Protein AF-A0A519S9H9-F1 (afdb_monomer_lite)

Structure (mmCIF, N/CA/C/O backbone):
data_AF-A0A519S9H9-F1
#
_entry.id   AF-A0A519S9H9-F1
#
loop_
_atom_site.group_PDB
_atom_site.id
_atom_site.type_symbol
_atom_site.label_atom_id
_atom_site.label_alt_id
_atom_site.label_comp_id
_atom_site.label_asym_id
_atom_site.label_entity_id
_atom_site.label_seq_id
_atom_site.pdbx_PDB_ins_code
_atom_site.Cartn_x
_atom_site.Cartn_y
_atom_site.Cartn_z
_atom_site.occupancy
_atom_site.B_iso_or_equiv
_atom_site.auth_seq_id
_atom_site.auth_comp_id
_atom_site.auth_asym_id
_atom_site.auth_atom_id
_atom_site.pdbx_PDB_model_num
ATOM 1 N N . MET A 1 1 ? -8.363 8.448 25.752 1.00 61.38 1 MET A N 1
ATOM 2 C CA . MET A 1 1 ? -7.656 8.092 24.509 1.00 61.38 1 MET A CA 1
ATOM 3 C C . MET A 1 1 ? -7.002 6.744 24.740 1.00 61.38 1 MET A C 1
ATOM 5 O O . MET A 1 1 ? -6.330 6.602 25.760 1.00 61.38 1 MET A O 1
ATOM 9 N N . SER A 1 2 ? -7.304 5.739 23.919 1.00 83.12 2 SER A N 1
ATOM 10 C CA . SER A 1 2 ? -6.719 4.403 24.088 1.00 83.12 2 SER A CA 1
ATOM 11 C C . SER A 1 2 ? -5.255 4.387 23.620 1.00 83.12 2 SER A C 1
ATOM 13 O O . SER A 1 2 ? -4.827 5.278 22.887 1.00 83.12 2 SER A O 1
ATOM 15 N N . GLN A 1 3 ? -4.472 3.382 24.030 1.00 84.44 3 GLN A N 1
ATOM 16 C CA . GLN A 1 3 ? -3.104 3.199 23.512 1.00 84.44 3 GLN A CA 1
ATOM 17 C C . GLN A 1 3 ? -3.092 2.981 21.990 1.00 84.44 3 GLN A C 1
ATOM 19 O O . GLN A 1 3 ? -2.153 3.399 21.321 1.00 84.44 3 GLN A O 1
ATOM 24 N N . LEU A 1 4 ? -4.153 2.376 21.449 1.00 81.44 4 LEU A N 1
ATOM 25 C CA . LEU A 1 4 ? -4.344 2.211 20.012 1.00 81.44 4 LEU A CA 1
ATOM 26 C C . LEU A 1 4 ? -4.498 3.568 19.312 1.00 81.44 4 LEU A C 1
ATOM 28 O O . LEU A 1 4 ? -3.803 3.826 18.336 1.00 81.44 4 LEU A O 1
ATOM 32 N N . ASP A 1 5 ? -5.344 4.453 19.844 1.00 78.75 5 ASP A N 1
ATOM 33 C CA . ASP A 1 5 ? -5.551 5.793 19.276 1.00 78.75 5 ASP A CA 1
ATOM 34 C C . ASP A 1 5 ? -4.261 6.622 19.294 1.00 78.75 5 ASP A C 1
ATOM 36 O O . ASP A 1 5 ? -3.969 7.344 18.343 1.00 78.75 5 ASP A O 1
ATOM 40 N N . ALA A 1 6 ? -3.466 6.499 20.364 1.00 81.94 6 ALA A N 1
ATOM 41 C CA . ALA A 1 6 ? -2.179 7.181 20.472 1.00 81.94 6 ALA A CA 1
ATOM 42 C C . ALA A 1 6 ? -1.191 6.701 19.395 1.00 81.94 6 ALA A C 1
ATOM 44 O O . ALA A 1 6 ? -0.616 7.521 18.684 1.00 81.94 6 ALA A O 1
ATOM 45 N N . ALA A 1 7 ? -1.063 5.383 19.210 1.00 84.38 7 ALA A N 1
ATOM 46 C CA . ALA A 1 7 ? -0.199 4.809 18.179 1.00 84.38 7 ALA A CA 1
ATOM 47 C C . ALA A 1 7 ? -0.649 5.184 16.754 1.00 84.38 7 ALA A C 1
ATOM 49 O O . ALA A 1 7 ? 0.183 5.411 15.876 1.00 84.38 7 ALA A O 1
ATOM 50 N N . ILE A 1 8 ? -1.963 5.280 16.521 1.00 82.81 8 ILE A N 1
ATOM 51 C CA . ILE A 1 8 ? -2.519 5.733 15.239 1.00 82.81 8 ILE A CA 1
ATOM 52 C C . ILE A 1 8 ? -2.136 7.190 14.974 1.00 82.81 8 ILE A C 1
ATOM 54 O O . ILE A 1 8 ? -1.669 7.501 13.878 1.00 82.81 8 ILE A O 1
ATOM 58 N N . HIS A 1 9 ? -2.283 8.065 15.970 1.00 81.62 9 HIS A N 1
ATOM 59 C CA . HIS A 1 9 ? -1.899 9.469 15.836 1.00 81.62 9 HIS A CA 1
ATOM 60 C C . HIS A 1 9 ? -0.405 9.646 15.543 1.00 81.62 9 HIS A C 1
ATOM 62 O O . HIS A 1 9 ? -0.050 10.445 14.681 1.00 81.62 9 HIS A O 1
ATOM 68 N N . GLU A 1 10 ? 0.468 8.874 16.193 1.00 85.06 10 GLU A N 1
ATOM 69 C CA . GLU A 1 10 ? 1.920 8.947 15.967 1.00 85.06 10 GLU A CA 1
ATOM 70 C C . GLU A 1 10 ? 2.338 8.545 14.543 1.00 85.06 10 GLU A C 1
ATOM 72 O O . GLU A 1 10 ? 3.333 9.048 14.022 1.00 85.06 10 GLU A O 1
ATOM 77 N N . GLN A 1 11 ? 1.586 7.649 13.896 1.00 86.00 11 GLN A N 1
ATOM 78 C CA . GLN A 1 11 ? 1.900 7.136 12.556 1.00 86.00 11 GLN A CA 1
ATOM 79 C C . GLN A 1 11 ? 1.143 7.852 11.430 1.00 86.00 11 GLN A C 1
ATOM 81 O O . GLN A 1 11 ? 1.380 7.575 10.249 1.00 86.00 11 GLN A O 1
ATOM 86 N N . GLN A 1 12 ? 0.240 8.773 11.770 1.00 82.00 12 GLN A N 1
ATOM 87 C CA . GLN A 1 12 ? -0.660 9.403 10.809 1.00 82.00 12 GLN A CA 1
ATOM 88 C C . GLN A 1 12 ? 0.110 10.136 9.699 1.00 82.00 12 GLN A C 1
ATOM 90 O O . GLN A 1 12 ? -0.090 9.841 8.519 1.00 82.00 12 GLN A O 1
ATOM 95 N N . ASP A 1 13 ? 1.071 10.990 10.062 1.00 82.31 13 ASP A N 1
ATOM 96 C CA . ASP A 1 13 ? 1.877 11.770 9.109 1.00 82.31 13 ASP A CA 1
ATOM 97 C C . ASP A 1 13 ? 2.711 10.899 8.162 1.00 82.31 13 ASP A C 1
ATOM 99 O O . ASP A 1 13 ? 3.023 11.300 7.034 1.00 82.31 13 ASP A O 1
ATOM 103 N N . TYR A 1 14 ? 3.143 9.724 8.626 1.00 85.25 14 TYR A N 1
ATOM 104 C CA . TYR A 1 14 ? 3.888 8.783 7.796 1.00 85.25 14 TYR A CA 1
ATOM 105 C C . TYR A 1 14 ? 2.980 8.210 6.704 1.00 85.25 14 TYR A C 1
ATOM 107 O O . TYR A 1 14 ? 3.321 8.260 5.518 1.00 85.25 14 TYR A O 1
ATOM 115 N N . PHE A 1 15 ? 1.799 7.720 7.085 1.00 84.62 15 PHE A N 1
ATOM 116 C CA . PHE A 1 15 ? 0.869 7.112 6.138 1.00 84.62 15 PHE A CA 1
ATOM 117 C C . PHE A 1 15 ? 0.195 8.126 5.215 1.00 84.62 15 PHE A C 1
ATOM 119 O O . PHE A 1 15 ? -0.053 7.793 4.059 1.00 84.62 15 PHE A O 1
ATOM 126 N N . GLU A 1 16 ? -0.051 9.358 5.661 1.00 81.00 16 GLU A N 1
ATOM 127 C CA . GLU A 1 16 ? -0.577 10.424 4.797 1.00 81.00 16 GLU A CA 1
ATOM 128 C C . GLU A 1 16 ? 0.415 10.825 3.702 1.00 81.00 16 GLU A C 1
ATOM 130 O O . GLU A 1 16 ? 0.021 11.002 2.549 1.00 81.00 16 GLU A O 1
ATOM 135 N N . ARG A 1 17 ? 1.714 10.890 4.025 1.00 83.12 17 ARG A N 1
ATOM 136 C CA . ARG A 1 17 ? 2.762 11.131 3.021 1.00 83.12 17 ARG A CA 1
ATOM 137 C C . ARG A 1 17 ? 2.953 9.945 2.084 1.00 83.12 17 ARG A C 1
ATOM 139 O O . ARG A 1 17 ? 3.175 10.144 0.893 1.00 83.12 17 ARG A O 1
ATOM 146 N N . ARG A 1 18 ? 2.875 8.720 2.612 1.00 82.00 18 ARG A N 1
ATOM 147 C CA . ARG A 1 18 ? 3.061 7.495 1.821 1.00 82.00 18 ARG A CA 1
ATOM 148 C C . ARG A 1 18 ? 1.878 7.197 0.899 1.00 82.00 18 ARG A C 1
ATOM 150 O O . ARG A 1 18 ? 2.086 6.678 -0.193 1.00 82.00 18 ARG A O 1
ATOM 157 N N . PHE A 1 19 ? 0.659 7.512 1.326 1.00 80.25 19 PHE A N 1
ATOM 158 C CA . PHE A 1 19 ? -0.572 7.180 0.618 1.00 80.25 19 PHE A CA 1
ATOM 159 C C . PHE A 1 19 ? -1.415 8.436 0.366 1.00 80.25 19 PHE A C 1
ATOM 161 O O . PHE A 1 19 ? -2.399 8.705 1.055 1.00 80.25 19 PHE A O 1
ATOM 168 N N . SER A 1 20 ? -1.029 9.199 -0.658 1.00 65.12 20 SER A N 1
ATOM 169 C CA . SER A 1 20 ? -1.724 10.415 -1.110 1.00 65.12 20 SER A CA 1
ATOM 170 C C . SER A 1 20 ? -2.793 10.156 -2.184 1.00 65.12 20 SER A C 1
ATOM 172 O O . SER A 1 20 ? -3.499 11.071 -2.606 1.00 65.12 20 SER A O 1
ATOM 174 N N . THR A 1 21 ? -2.924 8.910 -2.641 1.00 68.50 21 THR A N 1
ATOM 175 C CA . THR A 1 21 ? -3.830 8.502 -3.720 1.00 68.50 21 THR A CA 1
ATOM 176 C C . THR A 1 21 ? -5.183 8.011 -3.204 1.00 68.50 21 THR A C 1
ATOM 178 O O . THR A 1 21 ? -5.400 7.798 -2.010 1.00 68.50 21 THR A O 1
ATOM 181 N N . LYS A 1 22 ? -6.143 7.845 -4.123 1.00 76.19 22 LYS A N 1
ATOM 182 C CA . LYS A 1 22 ? -7.456 7.271 -3.815 1.00 76.19 22 LYS A CA 1
ATOM 183 C C . LYS A 1 22 ? -7.286 5.837 -3.298 1.00 76.19 22 LYS A C 1
ATOM 185 O O . LYS A 1 22 ? -6.563 5.048 -3.899 1.00 76.19 22 LYS A O 1
ATOM 190 N N . GLY A 1 23 ? -7.979 5.510 -2.208 1.00 81.50 23 GLY A N 1
ATOM 191 C CA . GLY A 1 23 ? -7.984 4.157 -1.658 1.00 81.50 23 GLY A CA 1
ATOM 192 C C . GLY A 1 23 ? -8.533 3.120 -2.643 1.00 81.50 23 GLY A C 1
ATOM 193 O O . GLY A 1 23 ? -9.347 3.437 -3.514 1.00 81.50 23 GLY A O 1
ATOM 194 N N . ALA A 1 24 ? -8.083 1.879 -2.488 1.00 84.25 24 ALA A N 1
ATOM 195 C CA . ALA A 1 24 ? -8.597 0.733 -3.217 1.00 84.25 24 ALA A CA 1
ATOM 196 C C . ALA A 1 24 ? -9.980 0.328 -2.683 1.00 84.25 24 ALA A C 1
ATOM 198 O O . ALA A 1 24 ? -10.238 0.397 -1.480 1.00 84.25 24 ALA A O 1
ATOM 199 N N . ASP A 1 25 ? -10.852 -0.124 -3.583 1.00 87.62 25 ASP A N 1
ATOM 200 C CA . ASP A 1 25 ? -12.175 -0.645 -3.234 1.00 87.62 25 ASP A CA 1
ATOM 201 C C . ASP A 1 25 ? -12.069 -2.134 -2.877 1.00 87.62 25 ASP A C 1
ATOM 203 O O . ASP A 1 25 ? -12.307 -3.023 -3.693 1.00 87.62 25 ASP A O 1
ATOM 207 N N . VAL A 1 26 ? -11.582 -2.397 -1.664 1.00 90.00 26 VAL A N 1
ATOM 208 C CA . VAL A 1 26 ? -11.418 -3.744 -1.103 1.00 90.00 26 VAL A CA 1
ATO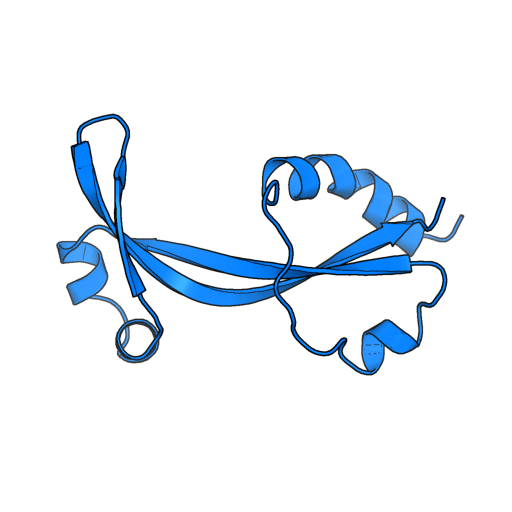M 209 C C . VAL A 1 26 ? -12.311 -3.856 0.136 1.00 90.00 26 VAL A C 1
ATOM 211 O O . VAL A 1 26 ? -12.346 -2.910 0.921 1.00 90.00 26 VAL A O 1
ATOM 214 N N . PRO A 1 27 ? -13.025 -4.975 0.363 1.00 91.19 27 PRO A N 1
ATOM 215 C CA . PRO A 1 27 ? 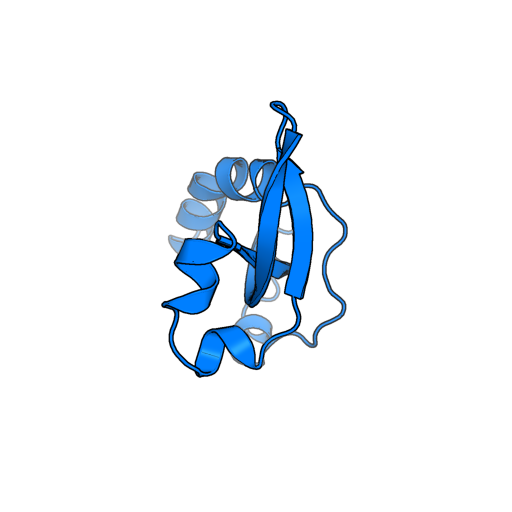-13.861 -5.140 1.552 1.00 91.19 27 PRO A CA 1
ATOM 216 C C . PRO A 1 27 ? -13.060 -5.072 2.856 1.00 91.19 27 PRO A C 1
ATOM 218 O O . PRO A 1 27 ? -12.018 -5.719 2.972 1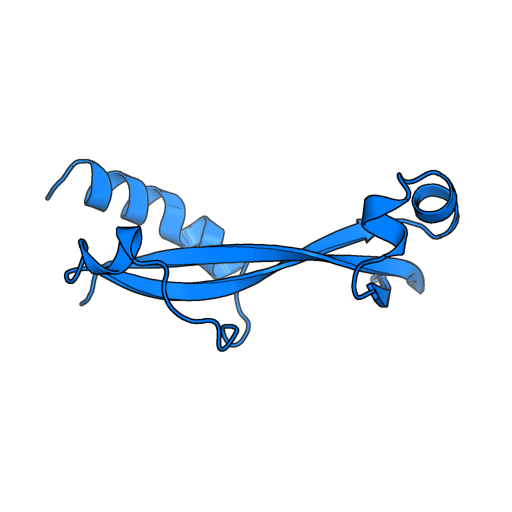.00 91.19 27 PRO A O 1
ATOM 221 N N . LEU A 1 28 ? -13.574 -4.336 3.848 1.00 91.56 28 LEU A N 1
ATOM 222 C CA . LEU A 1 28 ? -12.946 -4.213 5.166 1.00 91.56 28 LEU A CA 1
ATOM 223 C C . LEU A 1 28 ? -12.912 -5.576 5.886 1.00 91.56 28 LEU A C 1
ATOM 225 O O . LEU A 1 28 ? -13.985 -6.147 6.123 1.00 91.56 28 LEU A O 1
ATOM 229 N N . PRO A 1 29 ? -11.723 -6.080 6.274 1.00 91.69 29 PRO A N 1
ATOM 230 C CA . PRO A 1 29 ? -11.591 -7.317 7.031 1.00 91.69 29 PRO A CA 1
ATOM 231 C C . PRO A 1 29 ? -12.432 -7.324 8.322 1.00 91.69 29 PRO A C 1
ATOM 233 O O . PRO A 1 29 ? -12.532 -6.283 8.983 1.00 91.69 29 PRO A O 1
ATOM 236 N N . PRO A 1 30 ? -13.037 -8.468 8.704 1.00 92.81 30 PRO A N 1
ATOM 237 C CA . PRO A 1 30 ? -13.911 -8.567 9.878 1.00 92.81 30 PRO A CA 1
ATOM 238 C C . PRO A 1 30 ? -13.282 -8.066 11.182 1.00 92.81 30 PRO A C 1
ATOM 240 O O . PRO A 1 30 ? -13.957 -7.436 11.995 1.00 92.81 30 PRO A O 1
ATOM 243 N N . GLU A 1 31 ? -11.985 -8.290 11.374 1.00 88.88 31 GLU A N 1
ATOM 244 C CA . GLU A 1 31 ? -11.240 -7.843 12.549 1.00 88.88 31 GLU A CA 1
ATOM 245 C C . GLU A 1 31 ? -11.281 -6.317 12.730 1.00 88.88 31 GLU A C 1
ATOM 247 O O . GLU A 1 31 ? -11.409 -5.834 13.855 1.00 88.88 31 GLU A O 1
ATOM 252 N N . TYR A 1 32 ? -11.274 -5.546 11.640 1.00 90.19 32 TYR A N 1
ATOM 253 C CA . TYR A 1 32 ? -11.309 -4.082 11.691 1.00 90.19 32 TYR A CA 1
ATOM 254 C C . TYR A 1 32 ? -12.724 -3.522 11.834 1.00 90.19 32 TYR A C 1
ATOM 256 O O . TYR A 1 32 ? -12.895 -2.402 12.317 1.00 90.19 32 TYR A O 1
ATOM 264 N N . GLN A 1 33 ? -13.752 -4.309 11.502 1.00 89.44 33 GLN A N 1
ATOM 265 C CA . GLN A 1 33 ? -15.154 -3.939 11.740 1.00 89.44 33 GLN A CA 1
ATOM 266 C C . GLN A 1 33 ? -15.460 -3.799 13.240 1.00 89.44 33 GLN A C 1
ATOM 268 O O . GLN A 1 33 ? -16.375 -3.071 13.621 1.00 89.44 33 GLN A O 1
ATOM 273 N N . SER A 1 34 ? -14.661 -4.445 14.099 1.00 90.31 34 SER A N 1
ATOM 274 C CA . SER A 1 34 ? -14.758 -4.320 15.559 1.00 90.31 34 SER A CA 1
ATOM 275 C C . SER A 1 34 ? -14.263 -2.972 16.111 1.00 90.31 34 SER A C 1
ATOM 277 O O . SER A 1 34 ? -14.452 -2.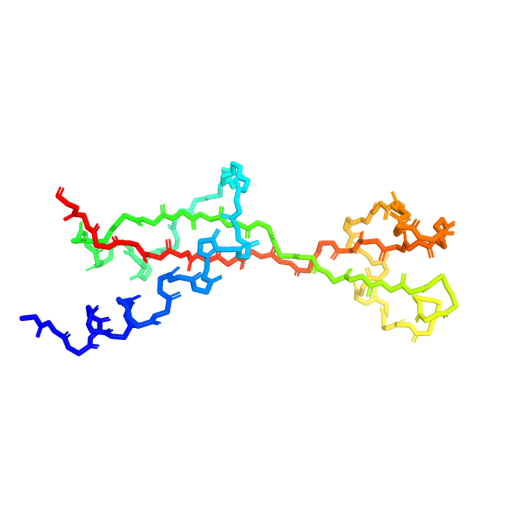691 17.295 1.00 90.31 34 SER A O 1
ATOM 279 N N . LEU A 1 35 ? -13.673 -2.114 15.266 1.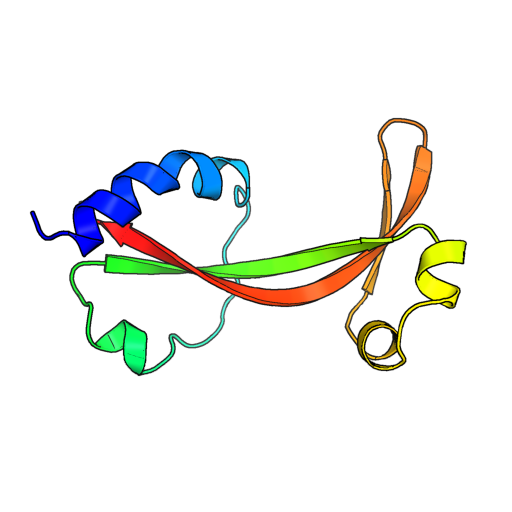00 88.88 35 LEU A N 1
ATOM 280 C CA . LEU A 1 35 ? -13.110 -0.811 15.635 1.00 88.88 35 LEU A CA 1
ATOM 281 C C . LEU A 1 35 ? -13.869 0.341 14.942 1.00 88.88 35 LEU A C 1
ATOM 283 O O . LEU A 1 35 ? -13.298 1.044 14.107 1.00 88.88 35 LEU A O 1
ATOM 287 N N . PRO A 1 36 ? -15.156 0.571 15.274 1.00 87.44 36 PRO A N 1
ATOM 288 C CA . PRO A 1 36 ? -16.021 1.506 14.546 1.00 87.44 36 PRO A CA 1
ATOM 289 C C . PRO A 1 36 ? -15.696 2.989 14.778 1.00 87.44 36 PRO A C 1
ATOM 291 O O . PRO A 1 36 ? -16.191 3.842 14.050 1.00 87.44 36 PRO A O 1
ATOM 294 N N . HIS A 1 37 ? -14.876 3.313 15.783 1.00 87.44 37 HIS A N 1
ATOM 295 C CA . HIS A 1 37 ? -14.380 4.674 16.023 1.00 87.44 37 HIS A CA 1
ATOM 296 C C . HIS A 1 37 ? -13.272 5.080 15.035 1.00 87.44 37 HIS A C 1
ATOM 298 O O . HIS A 1 37 ? -12.842 6.234 15.030 1.00 87.44 37 HIS A O 1
ATOM 304 N N . LEU A 1 38 ? -12.815 4.143 14.198 1.00 89.00 38 LEU A N 1
ATOM 305 C CA . LEU A 1 38 ? -11.816 4.376 13.168 1.00 89.00 38 LEU A CA 1
ATOM 306 C C . LEU A 1 38 ? -12.451 4.323 11.781 1.00 89.00 38 LEU A C 1
ATOM 308 O O . LEU A 1 38 ? -13.231 3.430 11.447 1.00 89.00 38 LEU A O 1
ATOM 312 N N . ARG A 1 39 ? -12.053 5.271 10.937 1.00 89.25 39 ARG A N 1
ATOM 313 C CA . ARG A 1 39 ? -12.335 5.263 9.508 1.00 89.25 39 ARG A CA 1
ATOM 314 C C . ARG A 1 39 ? -11.179 4.602 8.773 1.00 89.25 39 ARG A C 1
ATOM 316 O O . ARG A 1 39 ? -10.061 5.114 8.768 1.00 89.25 39 ARG A O 1
ATOM 323 N N . TRP A 1 40 ? -11.468 3.485 8.125 1.00 90.69 40 TRP A N 1
ATOM 324 C CA . TRP A 1 40 ? -10.480 2.678 7.425 1.00 90.69 40 TRP A CA 1
ATOM 325 C C . TRP A 1 40 ? -10.430 3.006 5.933 1.00 90.69 40 TRP A C 1
ATOM 327 O O . TRP A 1 40 ? -11.468 3.089 5.275 1.00 90.69 40 TRP A O 1
ATOM 337 N N . THR A 1 41 ? -9.219 3.136 5.396 1.00 91.12 41 THR A N 1
ATOM 338 C CA . THR A 1 41 ? -8.971 3.228 3.952 1.00 91.12 41 THR A CA 1
ATOM 339 C C . THR A 1 41 ? -7.966 2.157 3.548 1.00 91.12 41 THR A C 1
ATOM 341 O O . THR A 1 41 ? -6.925 2.013 4.189 1.00 91.12 41 THR A O 1
ATOM 344 N N . CYS A 1 42 ? -8.270 1.413 2.486 1.00 92.50 42 CYS A N 1
ATOM 345 C CA . CYS A 1 42 ? -7.365 0.421 1.920 1.00 92.50 42 CYS A CA 1
ATOM 346 C C . CYS A 1 42 ? -6.459 1.063 0.866 1.00 92.50 42 CYS A C 1
ATOM 348 O O . CYS A 1 42 ? -6.936 1.845 0.045 1.00 92.50 42 CYS A O 1
ATOM 350 N N . TYR A 1 43 ? -5.181 0.704 0.841 1.00 90.62 43 TYR A N 1
ATOM 351 C CA . TYR A 1 43 ? -4.231 1.140 -0.179 1.00 90.62 43 TYR A CA 1
ATOM 352 C C . TYR A 1 43 ? -3.519 -0.062 -0.780 1.00 90.62 43 TYR A C 1
ATOM 354 O O . TYR A 1 43 ? -3.142 -0.987 -0.060 1.00 90.62 43 TYR A O 1
ATOM 362 N N . ALA A 1 44 ? -3.327 -0.042 -2.099 1.00 89.31 44 ALA A N 1
ATOM 363 C CA . ALA A 1 44 ? -2.430 -0.985 -2.748 1.00 89.31 44 ALA A CA 1
ATOM 364 C C . ALA A 1 44 ? -0.994 -0.694 -2.297 1.00 89.31 44 ALA A C 1
ATOM 366 O O . ALA A 1 44 ? -0.574 0.463 -2.230 1.00 89.31 44 ALA A O 1
ATOM 367 N N . VAL A 1 45 ? -0.256 -1.750 -1.976 1.00 89.75 45 VAL A N 1
ATOM 368 C CA . VAL A 1 45 ? 1.172 -1.668 -1.675 1.00 89.75 45 VAL A CA 1
ATOM 369 C C . VAL A 1 45 ? 1.925 -2.239 -2.859 1.00 89.75 45 VAL A C 1
ATOM 371 O O . VAL A 1 45 ? 1.577 -3.316 -3.354 1.00 89.75 45 VAL A O 1
ATOM 374 N N . SER A 1 46 ? 2.944 -1.504 -3.287 1.00 91.00 46 SER A N 1
ATOM 375 C CA . SER A 1 46 ? 3.814 -1.899 -4.379 1.00 91.00 46 SER A CA 1
ATOM 376 C C . SER A 1 46 ? 5.273 -1.807 -3.970 1.00 91.00 46 SER A C 1
ATOM 378 O O . SER A 1 46 ? 5.645 -0.918 -3.200 1.00 91.00 46 SER A O 1
ATOM 380 N N . ASP A 1 47 ? 6.069 -2.695 -4.551 1.00 91.06 47 ASP A N 1
ATOM 381 C CA . ASP A 1 47 ? 7.526 -2.687 -4.477 1.00 91.06 47 ASP A CA 1
ATOM 382 C C . ASP A 1 47 ? 8.090 -2.394 -5.873 1.00 91.06 47 ASP A C 1
ATOM 384 O O . ASP A 1 47 ? 7.545 -2.864 -6.876 1.00 91.06 47 ASP A O 1
ATOM 388 N N . GLY A 1 48 ? 9.150 -1.591 -5.934 1.00 91.94 48 GLY A N 1
ATOM 389 C CA . GLY A 1 48 ? 9.862 -1.267 -7.169 1.00 91.94 48 GLY A CA 1
ATOM 390 C C . GLY A 1 48 ? 11.130 -2.101 -7.293 1.00 91.94 48 GLY A C 1
ATOM 391 O O . GLY A 1 48 ? 11.860 -2.255 -6.316 1.00 91.94 48 GLY A O 1
ATOM 392 N N . PHE A 1 49 ? 11.383 -2.617 -8.490 1.00 93.44 49 PHE A N 1
ATOM 393 C CA . PHE A 1 49 ? 12.572 -3.396 -8.822 1.00 93.44 49 PHE A CA 1
ATOM 394 C C . PHE A 1 49 ? 13.171 -2.892 -10.124 1.00 93.44 49 PHE A C 1
ATOM 396 O O . PHE A 1 49 ? 12.432 -2.568 -11.059 1.00 93.44 49 PHE A O 1
ATOM 403 N N . ARG A 1 50 ? 14.496 -2.917 -10.230 1.00 93.19 50 ARG A N 1
ATOM 404 C CA . ARG A 1 50 ? 15.134 -2.818 -11.543 1.00 93.19 50 ARG A CA 1
ATOM 405 C C . ARG A 1 50 ? 14.840 -4.078 -12.372 1.00 93.19 50 ARG A C 1
ATOM 407 O O . ARG A 1 50 ? 14.538 -5.132 -11.802 1.00 93.19 50 ARG A O 1
ATOM 414 N N . PRO A 1 51 ? 14.885 -4.018 -13.715 1.00 91.00 51 PRO A N 1
ATOM 415 C CA . PRO A 1 51 ? 14.546 -5.169 -14.553 1.00 91.00 51 PRO A CA 1
ATOM 416 C C . PRO A 1 51 ? 15.398 -6.418 -14.292 1.00 91.00 51 PRO A C 1
ATOM 418 O O . PRO A 1 51 ? 14.879 -7.537 -14.298 1.00 91.00 51 PRO A O 1
ATOM 421 N N . ASP A 1 52 ? 16.689 -6.228 -14.038 1.00 92.56 52 ASP A N 1
ATOM 422 C CA . ASP A 1 52 ? 17.632 -7.281 -13.660 1.00 92.56 52 ASP A CA 1
ATOM 423 C C . ASP A 1 52 ? 17.326 -7.839 -12.263 1.00 92.56 52 ASP A C 1
ATOM 425 O O . ASP A 1 52 ? 17.200 -9.054 -12.105 1.00 92.56 52 ASP A O 1
ATOM 429 N N . GLU A 1 53 ? 17.070 -6.972 -11.281 1.00 91.69 53 GLU A N 1
ATOM 430 C CA . GLU A 1 53 ? 16.651 -7.386 -9.935 1.00 91.69 53 GLU A CA 1
ATOM 431 C C . GLU A 1 53 ? 15.347 -8.194 -9.967 1.00 91.69 53 GLU A C 1
ATOM 433 O O . GLU A 1 53 ? 15.216 -9.212 -9.282 1.00 91.69 53 GLU A O 1
ATOM 438 N N . PHE A 1 54 ? 14.374 -7.779 -10.784 1.00 89.56 54 PHE A N 1
ATOM 439 C CA . PHE A 1 54 ? 13.097 -8.477 -10.935 1.00 89.56 54 PHE A CA 1
ATOM 440 C C . PHE A 1 54 ? 13.269 -9.874 -11.546 1.00 89.56 54 PHE A C 1
ATOM 442 O O . PHE A 1 54 ? 12.563 -10.821 -11.172 1.00 89.56 54 PHE A O 1
ATOM 449 N N . ALA A 1 55 ? 14.230 -10.037 -12.459 1.00 88.56 55 ALA A N 1
ATOM 450 C CA . ALA A 1 55 ? 14.555 -11.332 -13.047 1.00 88.56 55 ALA A CA 1
ATOM 451 C C . ALA A 1 55 ? 15.085 -12.329 -12.002 1.00 88.56 55 ALA A C 1
ATOM 453 O O . ALA A 1 55 ? 14.861 -13.535 -12.150 1.00 88.56 55 ALA A O 1
ATOM 454 N N . GLU A 1 56 ? 15.685 -11.849 -10.916 1.00 90.31 56 GLU A N 1
ATOM 455 C CA . GLU A 1 56 ? 16.193 -12.672 -9.812 1.00 90.31 56 GLU A CA 1
ATOM 456 C C . GLU A 1 56 ? 15.149 -12.935 -8.714 1.00 90.31 56 GLU A C 1
ATOM 458 O O . GLU A 1 56 ? 15.320 -13.843 -7.897 1.00 90.31 56 GLU A O 1
ATOM 463 N N . GLN A 1 57 ? 14.021 -12.214 -8.716 1.00 90.19 57 GLN A N 1
ATOM 464 C CA . GLN A 1 57 ? 12.982 -12.390 -7.700 1.00 90.19 57 GLN A CA 1
ATOM 465 C C . GLN A 1 57 ? 12.295 -13.761 -7.755 1.00 90.19 57 GLN A C 1
ATOM 467 O O . GLN A 1 57 ? 12.159 -14.416 -8.800 1.00 90.19 57 GLN A O 1
ATOM 472 N N . TYR A 1 58 ? 11.764 -14.165 -6.596 1.00 83.00 58 TYR A N 1
ATOM 473 C CA . TYR A 1 58 ? 10.963 -15.376 -6.444 1.00 83.00 58 TYR A CA 1
ATOM 474 C C . TYR A 1 58 ? 9.766 -15.401 -7.406 1.00 83.00 58 TYR A C 1
ATOM 476 O O . TYR A 1 58 ? 9.118 -14.387 -7.670 1.00 83.00 58 TYR A O 1
ATOM 484 N N . ALA A 1 59 ? 9.372 -16.605 -7.836 1.00 90.19 59 ALA A N 1
ATOM 485 C CA . ALA A 1 59 ? 8.217 -16.822 -8.717 1.00 90.19 59 ALA A CA 1
ATOM 486 C C . ALA A 1 59 ? 6.886 -16.268 -8.166 1.00 90.19 59 ALA A C 1
ATOM 488 O O . ALA A 1 59 ? 5.901 -16.160 -8.893 1.00 90.19 59 ALA A O 1
ATOM 489 N N . TRP A 1 60 ? 6.813 -15.945 -6.873 1.00 88.75 60 TRP A N 1
ATOM 490 C CA . TRP A 1 60 ? 5.671 -15.244 -6.294 1.00 88.75 60 TRP A CA 1
ATOM 491 C C . TRP A 1 60 ? 5.529 -13.815 -6.836 1.00 88.75 60 TRP A C 1
ATOM 493 O O . TRP A 1 60 ? 4.441 -13.477 -7.292 1.00 88.75 60 TRP A O 1
ATOM 503 N N . TYR A 1 61 ? 6.611 -13.029 -6.880 1.00 86.44 61 TYR A N 1
ATOM 504 C CA . TYR A 1 61 ? 6.598 -11.660 -7.416 1.00 86.44 61 TYR A CA 1
ATOM 505 C C . TYR A 1 61 ? 6.214 -11.646 -8.897 1.00 86.44 61 TYR A C 1
ATOM 507 O O . TYR A 1 61 ? 5.344 -10.890 -9.314 1.00 86.44 61 TYR A O 1
ATOM 515 N N . LYS A 1 62 ? 6.767 -12.580 -9.676 1.00 86.12 62 LYS A N 1
ATOM 516 C CA . LYS A 1 62 ? 6.530 -12.692 -11.126 1.00 86.12 62 LYS A CA 1
ATOM 517 C C . LYS A 1 62 ? 5.092 -13.055 -11.518 1.00 86.12 62 LYS A C 1
ATOM 519 O O . LYS A 1 62 ? 4.735 -12.945 -12.683 1.00 86.12 62 LYS A O 1
ATOM 524 N N . ARG A 1 63 ? 4.270 -13.514 -10.567 1.00 90.88 63 ARG A N 1
ATOM 525 C CA . ARG A 1 63 ? 2.849 -13.852 -10.781 1.00 90.88 63 ARG A CA 1
ATOM 526 C C . ARG A 1 63 ? 1.887 -12.744 -10.344 1.00 90.88 63 ARG A C 1
ATOM 528 O O . ARG A 1 63 ? 0.677 -12.920 -10.466 1.00 90.88 63 ARG A O 1
ATOM 535 N N . ARG A 1 64 ? 2.395 -11.648 -9.778 1.00 90.44 64 ARG A N 1
ATOM 536 C CA . ARG A 1 64 ? 1.589 -10.502 -9.344 1.00 90.44 64 ARG A CA 1
ATOM 537 C C . ARG A 1 64 ? 1.334 -9.546 -10.504 1.00 90.44 64 ARG A C 1
ATOM 539 O O . ARG A 1 64 ? 2.032 -9.580 -11.510 1.00 90.44 64 ARG A O 1
ATOM 546 N N . THR A 1 65 ? 0.342 -8.676 -10.338 1.00 90.94 65 THR A N 1
ATOM 547 C CA . THR A 1 65 ? 0.158 -7.523 -11.221 1.00 90.94 65 THR A CA 1
ATOM 548 C C . THR A 1 65 ? 1.384 -6.623 -11.120 1.00 90.94 65 THR A C 1
ATOM 550 O O . THR A 1 65 ? 1.773 -6.239 -10.015 1.00 90.94 65 THR A O 1
ATOM 553 N N . TYR A 1 66 ? 1.974 -6.281 -12.260 1.00 92.38 66 TYR A N 1
ATOM 554 C CA . TYR A 1 66 ? 3.084 -5.342 -12.348 1.00 92.38 66 TYR A CA 1
ATOM 555 C C . TYR A 1 66 ? 2.918 -4.426 -13.562 1.00 92.38 66 TYR A C 1
ATOM 557 O O . TYR A 1 66 ? 2.193 -4.753 -14.505 1.00 92.38 66 TYR A O 1
ATOM 565 N N . TRP A 1 67 ? 3.589 -3.282 -13.529 1.00 93.19 67 TRP A N 1
ATOM 566 C CA . TRP A 1 67 ? 3.688 -2.332 -14.634 1.00 93.19 67 TRP A CA 1
ATOM 567 C C . TRP A 1 67 ? 5.092 -1.733 -14.670 1.00 93.19 67 TRP A C 1
ATOM 569 O O . TRP A 1 67 ? 5.856 -1.864 -13.714 1.00 93.19 67 TRP A O 1
ATOM 579 N N . THR A 1 68 ? 5.443 -1.112 -15.789 1.00 93.62 68 THR A N 1
ATOM 580 C CA . THR A 1 68 ? 6.694 -0.367 -15.928 1.00 93.62 68 THR A CA 1
ATOM 581 C C . THR A 1 68 ? 6.476 1.089 -15.540 1.00 93.62 68 THR A C 1
ATOM 583 O O . THR A 1 68 ? 5.431 1.660 -15.859 1.00 93.62 68 THR A O 1
ATOM 586 N N . ASP A 1 69 ? 7.460 1.674 -14.878 1.00 93.88 69 ASP A N 1
ATOM 587 C CA . ASP A 1 69 ? 7.530 3.098 -14.559 1.00 93.88 69 ASP A CA 1
ATOM 588 C C . ASP A 1 69 ? 8.973 3.584 -14.751 1.00 93.88 69 ASP A C 1
ATOM 590 O O . ASP A 1 69 ? 9.872 2.764 -14.946 1.00 93.88 69 ASP A O 1
ATOM 594 N N . HIS A 1 70 ? 9.196 4.894 -14.698 1.00 93.19 70 HIS A N 1
ATOM 595 C CA . HIS A 1 70 ? 10.537 5.472 -14.778 1.00 93.19 70 HIS A CA 1
ATOM 596 C C . HIS A 1 70 ? 10.760 6.457 -13.633 1.00 93.19 70 HIS A C 1
ATOM 598 O O . HIS A 1 70 ? 9.839 7.174 -13.233 1.00 93.19 70 HIS A O 1
ATOM 604 N N . ASP A 1 71 ? 11.977 6.498 -13.095 1.00 89.81 71 ASP A N 1
ATOM 605 C CA . ASP A 1 71 ? 12.327 7.494 -12.082 1.00 89.81 71 ASP A CA 1
ATOM 606 C C . ASP A 1 71 ? 12.659 8.866 -12.699 1.00 89.81 71 ASP A C 1
ATOM 608 O O . ASP A 1 71 ? 12.515 9.100 -13.901 1.00 89.81 71 ASP A O 1
ATOM 612 N N . ALA A 1 72 ? 13.074 9.813 -11.853 1.00 91.38 72 ALA A N 1
ATOM 613 C CA . ALA A 1 72 ? 13.397 11.173 -12.277 1.00 91.38 72 ALA A CA 1
ATOM 614 C C . ALA A 1 72 ? 14.600 11.251 -13.236 1.00 91.38 72 ALA A C 1
ATOM 616 O O . ALA A 1 72 ? 14.703 12.226 -13.984 1.00 91.38 72 ALA A O 1
ATOM 617 N N . ASP A 1 73 ? 15.474 10.242 -13.223 1.00 92.62 73 ASP A N 1
ATOM 618 C CA . ASP A 1 73 ? 16.651 10.142 -14.088 1.00 92.62 73 ASP A CA 1
ATOM 619 C C . ASP A 1 73 ? 16.344 9.367 -15.387 1.00 92.62 73 ASP A C 1
ATOM 621 O O . ASP A 1 73 ? 17.174 9.311 -16.298 1.00 92.62 73 ASP A O 1
ATOM 625 N N . GLY A 1 74 ? 15.124 8.832 -15.514 1.00 92.12 74 GLY A N 1
ATOM 626 C CA . GLY A 1 74 ? 14.655 8.084 -16.676 1.00 92.12 74 GLY A CA 1
ATOM 627 C C . GLY A 1 74 ? 15.062 6.612 -16.667 1.00 92.12 74 GLY A C 1
ATOM 628 O O . GLY A 1 74 ? 14.963 5.967 -17.712 1.00 92.12 74 GLY A O 1
ATOM 629 N N . GLU A 1 75 ? 15.523 6.075 -15.532 1.00 92.38 75 GLU A N 1
ATOM 630 C CA . GLU A 1 75 ? 15.800 4.642 -15.419 1.00 92.38 75 GLU A CA 1
ATOM 631 C C . GLU A 1 75 ? 14.490 3.847 -15.380 1.00 92.38 75 GLU A C 1
ATOM 633 O O . GLU A 1 75 ? 13.518 4.265 -14.753 1.00 92.38 75 GLU A O 1
ATOM 638 N N . ASP A 1 76 ? 14.468 2.690 -16.046 1.00 93.88 76 ASP A N 1
ATOM 639 C CA . ASP A 1 76 ? 13.309 1.797 -16.081 1.00 93.88 76 ASP A CA 1
ATOM 640 C C . ASP A 1 76 ? 13.161 1.036 -14.760 1.00 93.88 76 ASP A C 1
ATOM 642 O O . ASP A 1 76 ? 14.096 0.391 -14.278 1.00 93.88 76 ASP A O 1
ATOM 646 N N . TRP A 1 77 ? 11.938 1.011 -14.239 1.00 94.94 77 TRP A N 1
ATOM 647 C CA . TRP A 1 77 ? 11.551 0.255 -13.056 1.00 94.94 77 TRP A CA 1
ATOM 648 C C . TRP A 1 77 ? 10.350 -0.642 -13.352 1.00 94.94 77 TRP A C 1
ATOM 650 O O . TRP A 1 77 ? 9.411 -0.266 -14.054 1.00 94.94 77 TRP A O 1
ATOM 660 N N . LEU A 1 78 ? 10.346 -1.838 -12.766 1.00 93.94 78 LEU A N 1
ATOM 661 C CA . LEU A 1 78 ? 9.155 -2.668 -12.634 1.00 93.94 78 LEU A CA 1
ATOM 662 C C . LEU A 1 78 ? 8.532 -2.443 -11.262 1.00 93.94 78 LEU A C 1
ATOM 664 O O . LEU A 1 78 ? 9.122 -2.765 -10.231 1.00 93.94 78 LEU A O 1
ATOM 668 N N . VAL A 1 79 ? 7.303 -1.941 -11.257 1.00 93.56 79 VAL A N 1
ATOM 669 C CA . VAL A 1 79 ? 6.511 -1.751 -10.046 1.00 93.56 79 VAL A CA 1
ATOM 670 C C . VAL A 1 79 ? 5.538 -2.914 -9.916 1.00 93.56 79 VAL A C 1
ATOM 672 O O . VAL A 1 79 ? 4.715 -3.158 -10.798 1.00 93.56 79 VAL A O 1
ATOM 675 N N . VAL A 1 80 ? 5.631 -3.646 -8.811 1.00 93.69 80 VAL A N 1
ATOM 676 C CA . VAL A 1 80 ? 4.870 -4.874 -8.565 1.00 93.69 80 VAL A CA 1
ATOM 677 C C . VAL A 1 80 ? 3.924 -4.650 -7.399 1.00 93.69 80 VAL A C 1
ATOM 679 O O . VAL A 1 80 ? 4.371 -4.356 -6.292 1.00 93.69 80 VAL A O 1
ATOM 682 N N . GLN A 1 81 ? 2.621 -4.846 -7.606 1.00 92.06 81 GLN A N 1
ATOM 683 C CA . GLN A 1 81 ? 1.652 -4.792 -6.512 1.00 92.06 81 GLN A CA 1
ATOM 684 C C . GLN A 1 81 ? 1.774 -6.052 -5.645 1.00 92.06 81 GLN A C 1
ATOM 686 O O . GLN A 1 81 ? 1.412 -7.160 -6.058 1.00 92.06 81 GLN A O 1
ATOM 691 N N . THR A 1 82 ? 2.242 -5.888 -4.412 1.00 91.75 82 THR A N 1
ATOM 692 C CA . THR A 1 82 ? 2.504 -6.998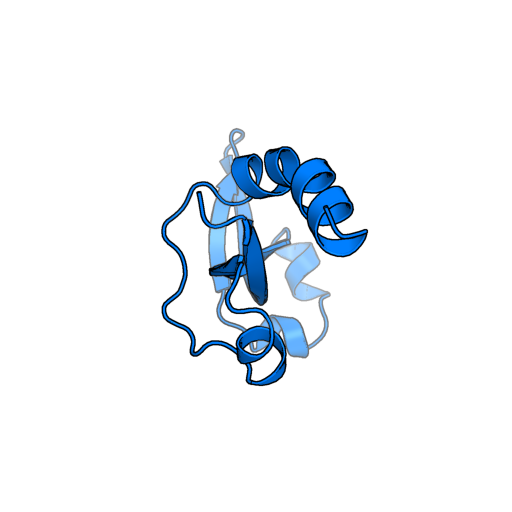 -3.487 1.00 91.75 82 THR A CA 1
ATOM 693 C C . THR A 1 82 ? 1.356 -7.287 -2.537 1.00 91.75 82 THR A C 1
ATOM 695 O O . THR A 1 82 ? 1.224 -8.419 -2.059 1.00 91.75 82 THR A O 1
ATOM 698 N N . GLY A 1 83 ? 0.464 -6.322 -2.322 1.00 90.44 83 GLY A N 1
ATOM 699 C CA . GLY A 1 83 ? -0.710 -6.539 -1.491 1.00 90.44 83 GLY A CA 1
ATOM 700 C C . GLY A 1 83 ? -1.520 -5.283 -1.233 1.00 90.44 83 GLY A C 1
ATOM 701 O O . GLY A 1 83 ? -1.560 -4.360 -2.047 1.00 90.44 83 GLY A O 1
ATOM 702 N N . TYR A 1 84 ? -2.177 -5.292 -0.079 1.00 90.62 84 TYR A N 1
ATOM 703 C CA . TYR A 1 84 ? -3.005 -4.207 0.413 1.00 90.62 84 TYR A CA 1
ATOM 704 C C . TYR A 1 84 ? -2.675 -3.931 1.874 1.00 90.62 84 TYR A C 1
ATOM 706 O O . TYR A 1 84 ? -2.400 -4.858 2.636 1.00 90.62 84 TYR A O 1
ATOM 714 N N . ILE A 1 85 ? -2.751 -2.664 2.263 1.00 90.94 85 ILE A N 1
ATOM 715 C CA . ILE A 1 85 ? -2.657 -2.231 3.654 1.00 90.94 85 ILE A CA 1
ATOM 716 C C . ILE A 1 85 ? -3.890 -1.416 4.020 1.00 90.94 85 ILE A C 1
ATOM 718 O O . ILE A 1 85 ? -4.400 -0.633 3.219 1.00 90.94 85 ILE A O 1
ATOM 722 N N . TRP A 1 86 ? -4.373 -1.609 5.242 1.00 91.31 86 TRP A N 1
ATOM 723 C CA . TRP A 1 86 ? -5.481 -0.855 5.807 1.00 91.31 86 TRP A CA 1
ATOM 724 C C . TRP A 1 86 ? -4.948 0.197 6.767 1.00 91.31 86 TRP A C 1
ATOM 726 O O . TRP A 1 86 ? -4.245 -0.127 7.721 1.00 91.31 86 TRP A O 1
ATOM 736 N N . VAL A 1 87 ? -5.292 1.458 6.516 1.00 89.94 87 VAL A N 1
ATOM 737 C CA . VAL A 1 87 ? -4.907 2.586 7.369 1.00 89.94 87 VAL A CA 1
ATOM 738 C C . VAL A 1 87 ? -6.158 3.115 8.053 1.00 89.94 87 VAL A C 1
ATOM 740 O O . VAL A 1 87 ? -7.076 3.612 7.392 1.00 89.94 87 VAL A O 1
ATOM 743 N N . GLY A 1 88 ? -6.194 2.979 9.376 1.00 89.25 88 GLY A N 1
ATOM 744 C CA . GLY A 1 88 ? -7.246 3.518 10.229 1.00 89.25 88 GLY A CA 1
ATOM 745 C C . GLY A 1 88 ? -6.941 4.962 10.605 1.00 89.25 88 GLY A C 1
ATOM 746 O O . GLY A 1 88 ? -5.807 5.293 10.941 1.00 89.25 88 GLY A O 1
ATOM 747 N N . ARG A 1 89 ? -7.954 5.822 10.546 1.00 87.44 89 ARG A N 1
ATOM 748 C CA . ARG A 1 89 ? -7.904 7.209 11.022 1.00 87.44 89 ARG A CA 1
ATOM 749 C C . ARG A 1 89 ? -8.937 7.389 12.115 1.00 87.44 89 ARG A C 1
ATOM 751 O O . ARG A 1 89 ? -10.031 6.842 11.988 1.00 87.44 89 ARG A O 1
ATOM 758 N N . ALA A 1 90 ? -8.625 8.168 13.144 1.00 83.81 90 ALA A N 1
ATOM 759 C CA . ALA A 1 90 ? -9.642 8.574 14.106 1.00 83.81 90 ALA A CA 1
ATOM 760 C C . ALA A 1 90 ? -10.801 9.251 13.355 1.00 83.81 90 ALA A C 1
ATOM 762 O O . ALA A 1 90 ? -10.572 10.128 12.516 1.00 83.81 90 ALA A O 1
ATOM 763 N N . ALA A 1 91 ? -12.034 8.805 13.599 1.00 72.31 91 ALA A N 1
ATOM 764 C CA . ALA A 1 91 ? -13.202 9.510 13.096 1.00 72.31 91 ALA A CA 1
ATOM 765 C C . ALA A 1 91 ? -13.286 10.859 13.829 1.00 72.31 91 ALA A C 1
ATOM 767 O O . ALA A 1 91 ? -13.494 10.887 15.039 1.00 72.31 91 ALA A O 1
ATOM 768 N N . THR A 1 92 ? -13.044 11.956 13.110 1.00 60.56 92 THR A N 1
ATOM 769 C CA . THR A 1 92 ? -13.293 13.325 13.593 1.00 60.56 92 THR A CA 1
ATOM 770 C C . THR A 1 92 ? -14.764 13.565 13.873 1.00 60.56 92 THR A C 1
ATOM 772 O O . THR A 1 92 ? -15.574 13.118 13.026 1.00 60.56 92 THR A O 1
#

Foldseek 3Di:
DDPVQVVLVVCVVVVCVVDVDAADPDDDDPVCVVVVQWDKGKHFDKDKDQPVRQVVDDVLQVPFDWDWDADPVGGIIIIGGPGMDMRIDGDD

Sequence (92 aa):
MSQLDAAIHEQQDYFERRFSTKGADVPLPPEYQSLPHLRWTCYAVSDGFRPDEFAEQYAWYKRRTYWTDHDADGEDWLVVQTGYIWVGRAAT

Secondary structure (DSSP, 8-state):
--HHHHHHHHHHHHHHHH--SPPB--PPPHHHHT-TTEEEEEEEEEEEE-HHHHHHS-TTGGGS-EEEEE-TT--EEEEEEEEEEEEEEE--

pLDDT: mean 87.42, std 6.71, range [60.56, 94.94]

Radius of gyration: 16.55 Å; chains: 1; bounding box: 34×30×41 Å